Protein AF-0000000085122332 (afdb_homodimer)

Structure (mmCIF, N/CA/C/O backbone):
data_AF-0000000085122332-model_v1
#
loop_
_entity.id
_entity.type
_entity.pdbx_description
1 polymer 'Uncharacterized protein'
#
loop_
_atom_site.group_PDB
_atom_site.id
_atom_site.type_symbol
_atom_site.label_atom_id
_atom_site.label_alt_id
_atom_site.label_comp_id
_atom_site.label_asym_id
_atom_site.label_entity_id
_atom_site.label_seq_id
_atom_site.pdbx_PDB_ins_code
_atom_site.Cartn_x
_atom_site.Cartn_y
_atom_site.Cartn_z
_atom_site.occupancy
_atom_site.B_iso_or_equiv
_atom_site.auth_seq_id
_atom_site.auth_comp_id
_atom_site.auth_asym_id
_atom_site.auth_atom_id
_atom_site.pdbx_PDB_model_num
ATOM 1 N N . MET A 1 1 ? -2.035 -5.297 23.188 1 64.94 1 MET A N 1
ATOM 2 C CA . MET A 1 1 ? -3.057 -6.027 22.453 1 64.94 1 MET A CA 1
ATOM 3 C C . MET A 1 1 ? -2.432 -7.145 21.625 1 64.94 1 MET A C 1
ATOM 5 O O . MET A 1 1 ? -1.284 -7.035 21.188 1 64.94 1 MET A O 1
ATOM 9 N N . GLU A 1 2 ? -3.008 -8.383 21.578 1 87.5 2 GLU A N 1
ATOM 10 C CA . GLU A 1 2 ? -2.418 -9.547 20.938 1 87.5 2 GLU A CA 1
ATOM 11 C C . GLU A 1 2 ? -2.504 -9.43 19.406 1 87.5 2 GLU A C 1
ATOM 13 O O . GLU A 1 2 ? -3.477 -8.891 18.875 1 87.5 2 GLU A O 1
ATOM 18 N N . ASN A 1 3 ? -1.464 -9.836 18.672 1 92.19 3 ASN A N 1
ATOM 19 C CA . ASN A 1 3 ? -1.445 -9.82 17.203 1 92.19 3 ASN A CA 1
ATOM 20 C C . ASN A 1 3 ? -2.557 -10.688 16.625 1 92.19 3 ASN A C 1
ATOM 22 O O . ASN A 1 3 ? -3.021 -11.625 17.266 1 92.19 3 ASN A O 1
ATOM 26 N N . LYS A 1 4 ? -3.119 -10.258 15.562 1 95.06 4 LYS A N 1
ATOM 27 C CA . LYS A 1 4 ? -4.129 -10.992 14.805 1 95.06 4 LYS A CA 1
ATOM 28 C C . LYS A 1 4 ? -3.521 -11.648 13.57 1 95.06 4 LYS A C 1
ATOM 30 O O . LYS A 1 4 ? -2.738 -11.023 12.852 1 95.06 4 LYS A O 1
ATOM 35 N N . LYS A 1 5 ? -3.961 -12.844 13.375 1 96.62 5 LYS A N 1
ATOM 36 C CA . LYS A 1 5 ? -3.527 -13.562 12.18 1 96.62 5 LYS A CA 1
ATOM 37 C C . LYS A 1 5 ? -4.422 -13.234 10.984 1 96.62 5 LYS A C 1
ATOM 39 O O . LYS A 1 5 ? -5.645 -13.352 11.07 1 96.62 5 LYS A O 1
ATOM 44 N N . LEU A 1 6 ? -3.834 -12.844 9.859 1 96.56 6 LEU A N 1
ATOM 45 C CA . LEU A 1 6 ? -4.52 -12.617 8.594 1 96.56 6 LEU A CA 1
ATOM 46 C C . LEU A 1 6 ? -3.969 -13.539 7.512 1 96.56 6 LEU A C 1
ATOM 48 O O . LEU A 1 6 ? -2.756 -13.734 7.414 1 96.56 6 LEU A O 1
ATOM 52 N N . THR A 1 7 ? -4.816 -14.133 6.746 1 97.62 7 THR A N 1
ATOM 53 C CA . THR A 1 7 ? -4.395 -14.969 5.629 1 97.62 7 THR A CA 1
ATOM 54 C C . THR A 1 7 ? -4.922 -14.414 4.309 1 97.62 7 THR A C 1
ATOM 56 O O . THR A 1 7 ? -6.129 -14.211 4.156 1 97.62 7 THR A O 1
ATOM 59 N N . PHE A 1 8 ? -4.047 -14.203 3.445 1 98 8 PHE A N 1
ATOM 60 C CA . PHE A 1 8 ? -4.402 -13.75 2.107 1 98 8 PHE A CA 1
ATOM 61 C C . PHE A 1 8 ? -4.148 -14.844 1.078 1 98 8 PHE A C 1
ATOM 63 O O . PHE A 1 8 ? -3.135 -15.539 1.144 1 98 8 PHE A O 1
ATOM 70 N N . HIS A 1 9 ? -5.109 -14.969 0.19 1 97.94 9 HIS A N 1
ATOM 71 C CA . HIS A 1 9 ? -4.953 -15.914 -0.909 1 97.94 9 HIS A CA 1
ATOM 72 C C . HIS A 1 9 ? -4.625 -15.195 -2.213 1 97.94 9 HIS A C 1
ATOM 74 O O . HIS A 1 9 ? -5.438 -14.422 -2.721 1 97.94 9 HIS A O 1
ATOM 80 N N . ILE A 1 10 ? -3.389 -15.5 -2.693 1 97.88 10 ILE A N 1
ATOM 81 C CA . ILE A 1 10 ? -2.922 -14.883 -3.932 1 97.88 10 ILE A CA 1
ATOM 82 C C . ILE A 1 10 ? -2.535 -15.969 -4.934 1 97.88 10 ILE A C 1
ATOM 84 O O . ILE A 1 10 ? -1.607 -16.75 -4.691 1 97.88 10 ILE A O 1
ATOM 88 N N . ASP A 1 11 ? -3.189 -15.984 -6.105 1 95.69 11 ASP A N 1
ATOM 89 C CA . ASP A 1 11 ? -2.939 -16.969 -7.152 1 95.69 11 ASP A CA 1
ATOM 90 C C . ASP A 1 11 ? -2.896 -18.391 -6.57 1 95.69 11 ASP A C 1
ATOM 92 O O . ASP A 1 11 ? -1.948 -19.125 -6.816 1 95.69 11 ASP A O 1
ATOM 96 N N . ASN A 1 12 ? -3.801 -18.703 -5.723 1 91.12 12 ASN A N 1
ATOM 97 C CA . ASN A 1 12 ? -4.051 -20.031 -5.148 1 91.12 12 ASN A CA 1
ATOM 98 C C . ASN A 1 12 ? -3.016 -20.375 -4.09 1 91.12 12 ASN A C 1
ATOM 100 O O . ASN A 1 12 ? -2.824 -21.562 -3.77 1 91.12 12 ASN A O 1
ATOM 104 N N . MET A 1 13 ? -2.213 -19.484 -3.674 1 95.44 13 MET A N 1
ATOM 105 C CA . MET A 1 13 ? -1.299 -19.641 -2.547 1 95.44 13 MET A CA 1
ATOM 106 C C . MET A 1 13 ? -1.785 -18.859 -1.331 1 95.44 13 MET A C 1
ATOM 108 O O . MET A 1 13 ? -2.307 -17.75 -1.469 1 95.44 13 MET A O 1
ATOM 112 N N . ALA A 1 14 ? -1.622 -19.453 -0.152 1 96.81 14 ALA A N 1
ATOM 113 C CA . ALA A 1 14 ? -2.029 -18.828 1.101 1 96.81 14 ALA A CA 1
ATOM 114 C C . ALA A 1 14 ? -0.84 -18.188 1.801 1 96.81 14 ALA A C 1
ATOM 116 O O . ALA A 1 14 ? 0.202 -18.812 1.983 1 96.81 14 ALA A O 1
ATOM 117 N N . TYR A 1 15 ? -0.946 -16.891 2.164 1 97.12 15 TYR A N 1
ATOM 118 C CA . TYR A 1 15 ? 0.044 -16.141 2.918 1 97.12 15 TYR A CA 1
ATOM 119 C C . TYR A 1 15 ? -0.525 -15.672 4.254 1 97.12 15 TYR A C 1
ATOM 121 O O . TYR A 1 15 ? -1.424 -14.828 4.297 1 97.12 15 TYR A O 1
ATOM 129 N N . SER A 1 16 ? -0.012 -16.203 5.301 1 96.69 16 SER A N 1
ATOM 130 C CA . SER A 1 16 ? -0.47 -15.797 6.625 1 96.69 16 SER A CA 1
ATOM 131 C C . SER A 1 16 ? 0.514 -14.836 7.281 1 96.69 16 SER A C 1
ATOM 133 O O . SER A 1 16 ? 1.728 -15.047 7.223 1 96.69 16 SER A O 1
ATOM 135 N N . ILE A 1 17 ? -0.068 -13.852 7.891 1 95.56 17 ILE A N 1
ATOM 136 C CA . ILE A 1 17 ? 0.754 -12.852 8.562 1 95.56 17 ILE A CA 1
ATOM 137 C C . ILE A 1 17 ? 0.149 -12.516 9.922 1 95.56 17 ILE A C 1
ATOM 139 O O . ILE A 1 17 ? -1.067 -12.602 10.109 1 95.56 17 ILE A O 1
ATOM 143 N N . ASN A 1 18 ? 1.022 -12.195 10.859 1 95.31 18 ASN A N 1
ATOM 144 C CA . ASN A 1 18 ? 0.596 -11.664 12.148 1 95.31 18 ASN A CA 1
ATOM 145 C C . ASN A 1 18 ? 0.732 -10.141 12.195 1 95.31 18 ASN A C 1
ATOM 147 O O . ASN A 1 18 ? 1.821 -9.602 11.992 1 95.31 18 ASN A O 1
ATOM 151 N N . VAL A 1 19 ? -0.439 -9.516 12.461 1 94.38 19 VAL A N 1
ATOM 152 C CA . VAL A 1 19 ? -0.423 -8.062 12.406 1 94.38 19 VAL A CA 1
ATOM 153 C C . VAL A 1 19 ? -1.049 -7.484 13.672 1 94.38 19 VAL A C 1
ATOM 155 O O . VAL A 1 19 ? -1.727 -8.195 14.414 1 94.38 19 VAL A O 1
ATOM 158 N N . ASP A 1 20 ? -0.715 -6.176 14.008 1 94.12 20 ASP A N 1
ATOM 159 C CA . ASP A 1 20 ? -1.462 -5.406 14.992 1 94.12 20 ASP A CA 1
ATOM 160 C C . ASP A 1 20 ? -2.93 -5.273 14.594 1 94.12 20 ASP A C 1
ATOM 162 O O . ASP A 1 20 ? -3.236 -4.863 13.469 1 94.12 20 ASP A O 1
ATOM 166 N N . PRO A 1 21 ? -3.797 -5.602 15.531 1 95 21 PRO A N 1
ATOM 167 C CA . PRO A 1 21 ? -5.223 -5.52 15.211 1 95 21 PRO A CA 1
ATOM 168 C C . PRO A 1 21 ? -5.641 -4.129 14.734 1 95 21 PRO A C 1
ATOM 170 O O . PRO A 1 21 ? -6.578 -3.998 13.945 1 95 21 PRO A O 1
ATOM 173 N N . LYS A 1 22 ? -4.949 -3.107 15.102 1 93.88 22 LYS A N 1
ATOM 174 C CA . LYS A 1 22 ? -5.27 -1.739 14.711 1 93.88 22 LYS A CA 1
ATOM 175 C C . LYS A 1 22 ? -5.051 -1.532 13.219 1 93.88 22 LYS A C 1
ATOM 177 O O . LYS A 1 22 ? -5.613 -0.61 12.617 1 93.88 22 LYS A O 1
ATOM 182 N N . LEU A 1 23 ? -4.281 -2.377 12.594 1 95.81 23 L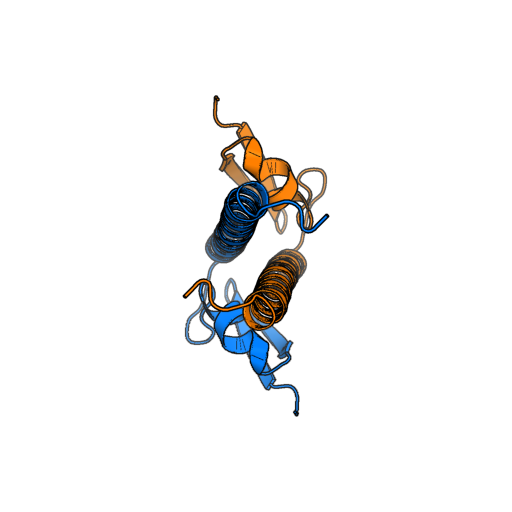EU A N 1
ATOM 183 C CA . LEU A 1 23 ? -3.912 -2.23 11.188 1 95.81 23 LEU A CA 1
ATOM 184 C C . LEU A 1 23 ? -4.859 -3.016 10.297 1 95.81 23 LEU A C 1
ATOM 186 O O . LEU A 1 23 ? -4.832 -2.865 9.07 1 95.81 23 LEU A O 1
ATOM 190 N N . GLU A 1 24 ? -5.672 -3.859 10.883 1 95.69 24 GLU A N 1
ATOM 191 C CA . GLU A 1 24 ? -6.469 -4.816 10.117 1 95.69 24 GLU A CA 1
ATOM 192 C C . GLU A 1 24 ? -7.312 -4.109 9.062 1 95.69 24 GLU A C 1
ATOM 194 O O . GLU A 1 24 ? -7.324 -4.516 7.898 1 95.69 24 GLU A O 1
ATOM 199 N N . MET A 1 25 ? -8.016 -3.076 9.484 1 94.62 25 MET A N 1
ATOM 200 C CA . MET A 1 25 ? -8.891 -2.369 8.555 1 94.62 25 MET A C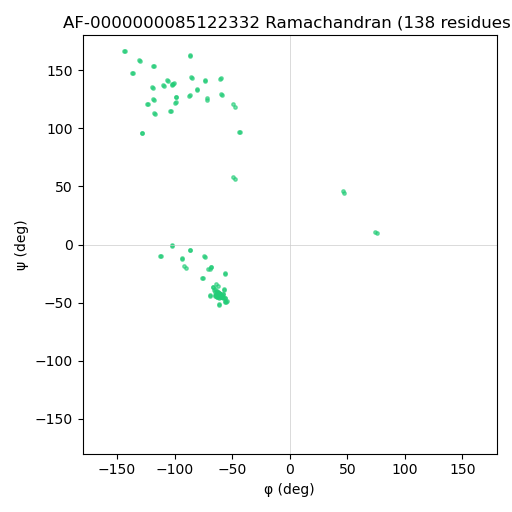A 1
ATOM 201 C C . MET A 1 25 ? -8.094 -1.785 7.391 1 94.62 25 MET A C 1
ATOM 203 O O . MET A 1 25 ? -8.508 -1.887 6.234 1 94.62 25 MET A O 1
ATOM 207 N N . GLU A 1 26 ? -6.938 -1.203 7.664 1 95.19 26 GLU A N 1
ATOM 208 C CA . GLU A 1 26 ? -6.09 -0.615 6.633 1 95.19 26 GLU A CA 1
ATOM 209 C C . GLU A 1 26 ? -5.527 -1.687 5.703 1 95.19 26 GLU A C 1
ATOM 211 O O . GLU A 1 26 ? -5.445 -1.484 4.488 1 95.19 26 GLU A O 1
ATOM 216 N N . LEU A 1 27 ? -5.215 -2.82 6.223 1 97.12 27 LEU A N 1
ATOM 217 C CA . LEU A 1 27 ? -4.582 -3.902 5.473 1 97.12 27 LEU A CA 1
ATOM 218 C C . LEU A 1 27 ? -5.594 -4.602 4.574 1 97.12 27 LEU A C 1
ATOM 220 O O . LEU A 1 27 ? -5.234 -5.133 3.52 1 97.12 27 LEU A O 1
ATOM 224 N N . THR A 1 28 ? -6.84 -4.633 4.93 1 97.31 28 THR A N 1
ATOM 225 C CA . THR A 1 28 ? -7.832 -5.426 4.211 1 97.31 28 THR A CA 1
ATOM 226 C C . THR A 1 28 ? -8.68 -4.535 3.307 1 97.31 28 THR A C 1
ATOM 228 O O . THR A 1 28 ? -9.578 -5.02 2.617 1 97.31 28 THR A O 1
ATOM 231 N N . LYS A 1 29 ? -8.414 -3.275 3.332 1 96.38 29 LYS A N 1
ATOM 232 C CA . LYS A 1 29 ? -9.195 -2.301 2.574 1 96.38 29 LYS A CA 1
ATOM 233 C C . LYS A 1 29 ? -9.227 -2.658 1.091 1 96.38 29 LYS A C 1
ATOM 235 O O . LYS A 1 29 ? -10.289 -2.617 0.461 1 96.38 29 LYS A O 1
ATOM 240 N N . PHE A 1 30 ? -8.109 -2.996 0.487 1 97.06 30 PHE A N 1
ATOM 241 C CA . PHE A 1 30 ? -8.031 -3.277 -0.941 1 97.06 30 PHE A CA 1
ATOM 242 C C . PHE A 1 30 ? -7.738 -4.75 -1.188 1 97.06 30 PHE A C 1
ATOM 244 O O . PHE A 1 30 ? -7.766 -5.215 -2.33 1 97.06 30 PHE A O 1
ATOM 251 N N . LEU A 1 31 ? -7.398 -5.438 -0.084 1 97.31 31 LEU A N 1
ATOM 252 C CA . LEU A 1 31 ? -7.07 -6.855 -0.154 1 97.31 31 LEU A CA 1
ATOM 253 C C . LEU A 1 31 ? -7.871 -7.652 0.868 1 97.31 31 LEU A C 1
ATOM 255 O O . LEU A 1 31 ? -7.422 -7.855 1.998 1 97.31 31 LEU A O 1
ATOM 259 N N . SER A 1 32 ? -8.977 -8.219 0.435 1 96.44 32 SER A N 1
ATOM 260 C CA . SER A 1 32 ? -9.859 -8.945 1.341 1 96.44 32 SER A CA 1
ATOM 261 C C . SER A 1 32 ? -9.352 -10.359 1.601 1 96.44 32 SER A C 1
ATOM 263 O O . SER A 1 32 ? -8.969 -11.07 0.667 1 96.44 32 SER A O 1
ATOM 265 N N . PRO A 1 33 ? -9.328 -10.742 2.807 1 95.62 33 PRO A N 1
ATOM 266 C CA . PRO A 1 33 ? -8.961 -12.125 3.094 1 95.62 33 PRO A CA 1
ATOM 267 C C . PRO A 1 33 ? -10.062 -13.117 2.734 1 95.62 33 PRO A C 1
ATOM 269 O O . PRO A 1 33 ? -9.844 -14.328 2.764 1 95.62 33 PRO A O 1
ATOM 272 N N . ASP A 1 34 ? -11.258 -12.727 2.422 1 95.19 34 ASP A N 1
ATOM 273 C CA . ASP A 1 34 ? -12.43 -13.578 2.221 1 95.19 34 ASP A CA 1
ATOM 274 C C . ASP A 1 34 ? -12.5 -14.078 0.78 1 95.19 34 ASP A C 1
ATOM 276 O O . ASP A 1 34 ? -13.414 -14.82 0.421 1 95.19 34 ASP A O 1
ATOM 280 N N . ARG A 1 35 ? -11.641 -13.664 -0.087 1 96.25 35 ARG A N 1
ATOM 281 C CA . ARG A 1 35 ? -11.586 -14.141 -1.465 1 96.25 35 ARG A CA 1
ATOM 282 C C . ARG A 1 35 ? -10.141 -14.242 -1.952 1 96.25 35 ARG A C 1
ATOM 284 O O . ARG A 1 35 ? -9.234 -13.695 -1.333 1 96.25 35 ARG A O 1
ATOM 291 N N . SER A 1 36 ? -10.031 -14.938 -3.084 1 96.88 36 SER A N 1
ATOM 292 C CA . SER A 1 36 ? -8.719 -15.047 -3.707 1 96.88 36 SER A CA 1
ATOM 293 C C . SER A 1 36 ? -8.43 -13.859 -4.609 1 96.88 36 SER A C 1
ATOM 295 O O . SER A 1 36 ? -9.336 -13.336 -5.27 1 96.88 36 SER A O 1
ATOM 297 N N . HIS A 1 37 ? -7.207 -13.414 -4.652 1 98.06 37 HIS A N 1
ATOM 298 C CA . HIS A 1 37 ? -6.75 -12.328 -5.516 1 98.06 37 HIS A CA 1
ATOM 299 C C . HIS A 1 37 ? -5.676 -12.812 -6.488 1 98.06 37 HIS A C 1
ATOM 301 O O . HIS A 1 37 ? -5.012 -13.82 -6.23 1 98.06 37 HIS A O 1
ATOM 307 N N . THR A 1 38 ? -5.578 -12.18 -7.547 1 97.38 38 THR A N 1
ATOM 308 C CA . THR A 1 38 ? -4.453 -12.383 -8.453 1 97.38 38 THR A CA 1
ATOM 309 C C . THR A 1 38 ? -3.277 -11.492 -8.07 1 97.38 38 THR A C 1
ATOM 311 O O . THR A 1 38 ? -3.439 -10.539 -7.309 1 97.38 38 THR A O 1
ATOM 314 N N . THR A 1 39 ? -2.133 -11.812 -8.562 1 97 39 THR A N 1
ATOM 315 C CA . THR A 1 39 ? -0.964 -10.953 -8.391 1 97 39 THR A CA 1
ATOM 316 C C . THR A 1 39 ? -1.232 -9.562 -8.945 1 97 39 THR A C 1
ATOM 318 O O . THR A 1 39 ? -0.818 -8.562 -8.359 1 97 39 THR A O 1
ATOM 321 N N . LYS A 1 40 ? -1.921 -9.5 -10.055 1 96.5 40 LYS A N 1
ATOM 322 C CA . LYS A 1 40 ? -2.293 -8.219 -10.648 1 96.5 40 LYS A CA 1
ATOM 323 C C . LYS A 1 40 ? -3.16 -7.406 -9.688 1 96.5 40 LYS A C 1
ATOM 325 O O . LYS A 1 40 ? -2.955 -6.203 -9.531 1 96.5 40 LYS A O 1
ATOM 330 N N . GLU A 1 41 ? -4.09 -8.031 -9.086 1 97.44 41 GLU A N 1
ATOM 331 C CA . GLU A 1 41 ? -4.953 -7.359 -8.117 1 97.44 41 GLU A CA 1
ATOM 332 C C . GLU A 1 41 ? -4.164 -6.898 -6.895 1 97.44 41 GLU A C 1
ATOM 334 O O . GLU A 1 41 ? -4.441 -5.84 -6.332 1 97.44 41 GLU A O 1
ATOM 339 N N . LEU A 1 42 ? -3.223 -7.699 -6.461 1 98.31 42 LEU A N 1
ATOM 340 C CA . LEU A 1 42 ? -2.34 -7.305 -5.367 1 98.31 42 LEU A CA 1
ATOM 341 C C . LEU A 1 42 ? -1.52 -6.078 -5.754 1 98.31 42 LEU A C 1
ATOM 343 O O . LEU A 1 42 ? -1.367 -5.152 -4.953 1 98.31 42 LEU A O 1
ATOM 347 N N . LEU A 1 43 ? -1 -6.07 -6.965 1 97.94 43 LEU A N 1
ATOM 348 C CA . LEU A 1 43 ? -0.267 -4.906 -7.445 1 97.94 43 LEU A CA 1
ATOM 349 C C . LEU A 1 43 ? -1.156 -3.666 -7.445 1 97.94 43 LEU A C 1
ATOM 351 O O . LEU A 1 43 ? -0.734 -2.592 -7.008 1 97.94 43 LEU A O 1
ATOM 355 N N . TYR A 1 44 ? -2.33 -3.807 -7.883 1 97.19 44 TYR A N 1
ATOM 356 C CA . TYR A 1 44 ? -3.27 -2.691 -7.895 1 97.19 44 TYR A CA 1
ATOM 357 C C . TYR A 1 44 ? -3.543 -2.197 -6.477 1 97.19 44 TYR A C 1
ATOM 359 O O . TYR A 1 44 ? -3.627 -0.991 -6.238 1 97.19 44 TYR A O 1
ATOM 367 N N . ALA A 1 45 ? -3.693 -3.082 -5.512 1 98.06 45 ALA A N 1
ATOM 368 C CA . ALA A 1 45 ? -3.895 -2.707 -4.113 1 98.06 45 ALA A CA 1
ATOM 369 C C . ALA A 1 45 ? -2.729 -1.87 -3.598 1 98.06 45 ALA A C 1
ATOM 371 O O . ALA A 1 45 ? -2.932 -0.862 -2.918 1 98.06 45 ALA A O 1
ATOM 372 N N . TYR A 1 46 ? -1.565 -2.305 -3.896 1 98.12 46 TYR A N 1
ATOM 373 C CA . TYR A 1 46 ? -0.359 -1.579 -3.514 1 98.12 46 TYR A CA 1
ATOM 374 C C . TYR A 1 46 ? -0.354 -0.176 -4.109 1 98.12 46 TYR A C 1
ATOM 376 O O . TYR A 1 46 ? -0.042 0.796 -3.418 1 98.12 46 TYR A O 1
ATOM 384 N N . LEU A 1 47 ? -0.715 -0.092 -5.418 1 96.94 47 LEU A N 1
ATOM 385 C CA . LEU A 1 47 ? -0.757 1.196 -6.102 1 96.94 47 LEU A CA 1
ATOM 386 C C . LEU A 1 47 ? -1.806 2.109 -5.477 1 96.94 47 LEU A C 1
ATOM 388 O O . LEU A 1 47 ? -1.555 3.299 -5.27 1 96.94 47 LEU A O 1
ATOM 392 N N . CYS A 1 48 ? -2.953 1.589 -5.211 1 96.69 48 CYS A N 1
ATOM 393 C CA . CYS A 1 48 ? -4.027 2.354 -4.59 1 96.69 48 CYS A CA 1
ATOM 394 C C . CYS A 1 48 ? -3.609 2.865 -3.217 1 96.69 48 CYS A C 1
ATOM 396 O O . CYS A 1 48 ? -3.814 4.039 -2.898 1 96.69 48 CYS A O 1
ATOM 398 N N . LYS A 1 49 ? -2.984 1.977 -2.441 1 97.06 49 LYS A N 1
ATOM 399 C CA . LYS A 1 49 ? -2.525 2.377 -1.115 1 97.06 49 LYS A CA 1
ATOM 400 C C . LYS A 1 49 ? -1.479 3.484 -1.207 1 97.06 49 LYS A C 1
ATOM 402 O O . LYS A 1 49 ? -1.493 4.426 -0.411 1 97.06 49 LYS A O 1
ATOM 407 N N . SER A 1 50 ? -0.582 3.346 -2.109 1 96.81 50 SER A N 1
ATOM 408 C CA . SER A 1 50 ? 0.453 4.352 -2.33 1 96.81 50 SER A CA 1
ATOM 409 C C . SER A 1 50 ? -0.155 5.691 -2.725 1 96.81 50 SER A C 1
ATOM 411 O O . SER A 1 50 ? 0.262 6.742 -2.227 1 96.81 50 SER A O 1
ATOM 413 N N . GLN A 1 51 ? -1.131 5.633 -3.582 1 95.12 51 GLN A N 1
ATOM 414 C CA . GLN A 1 51 ? -1.827 6.848 -4 1 95.12 51 GLN A CA 1
ATOM 415 C C . GLN A 1 51 ? -2.562 7.492 -2.828 1 95.12 51 GLN A C 1
ATOM 417 O O . GLN A 1 51 ? -2.551 8.711 -2.68 1 95.12 51 GLN A O 1
ATOM 422 N N . GLU A 1 52 ? -3.209 6.664 -2.07 1 95.75 52 GLU A N 1
ATOM 423 C CA . GLU A 1 52 ? -3.883 7.16 -0.873 1 95.75 52 GLU A CA 1
ATOM 424 C C . GLU A 1 52 ? -2.908 7.883 0.05 1 95.75 52 GLU A C 1
ATOM 426 O O . GLU A 1 52 ? -3.225 8.953 0.582 1 95.75 52 GLU A O 1
ATOM 431 N N . HIS A 1 53 ? -1.805 7.242 0.302 1 95.69 53 HIS A N 1
ATOM 432 C CA . HIS A 1 53 ? -0.78 7.824 1.161 1 95.69 53 HIS A CA 1
ATOM 433 C C . HIS A 1 53 ? -0.289 9.156 0.607 1 95.69 53 HIS A C 1
ATOM 435 O O . HIS A 1 53 ? -0.153 10.133 1.352 1 95.69 53 HIS A O 1
ATOM 441 N N . PHE A 1 54 ? -0.058 9.203 -0.609 1 95.75 54 PHE A N 1
ATOM 442 C CA . PHE A 1 54 ? 0.417 10.414 -1.267 1 95.75 54 PHE A CA 1
ATOM 443 C C . PHE A 1 54 ? -0.599 11.539 -1.126 1 95.75 54 PHE A C 1
ATOM 445 O O . PHE A 1 54 ? -0.243 12.664 -0.764 1 95.75 54 PHE A O 1
ATOM 452 N N . THR A 1 55 ? -1.804 11.234 -1.472 1 95.25 55 THR A N 1
ATOM 453 C CA . THR A 1 55 ? -2.875 12.219 -1.411 1 95.25 55 THR A CA 1
ATOM 454 C C . THR A 1 55 ? -3.029 12.766 0.006 1 95.25 55 THR A C 1
ATOM 456 O O . THR A 1 55 ? -3.203 13.969 0.198 1 95.25 55 THR A O 1
ATOM 459 N N . PHE A 1 56 ? -2.971 11.922 0.968 1 95.19 56 PHE A N 1
ATOM 460 C CA . PHE A 1 56 ? -3.066 12.336 2.361 1 95.19 56 PHE A CA 1
ATOM 461 C C . PHE A 1 56 ? -1.92 13.273 2.727 1 95.19 56 PHE A C 1
ATOM 463 O O . PHE A 1 56 ? -2.135 14.305 3.365 1 95.19 56 PHE A O 1
ATOM 470 N N . LYS A 1 57 ? -0.781 12.898 2.336 1 94 57 LYS A N 1
ATOM 471 C CA . LYS A 1 57 ? 0.386 13.734 2.59 1 94 57 LYS A CA 1
ATOM 472 C C . LYS A 1 57 ? 0.209 15.125 1.981 1 94 57 LYS A C 1
ATOM 474 O O . LYS A 1 57 ? 0.501 16.141 2.627 1 94 57 LYS A O 1
ATOM 479 N N . GLU A 1 58 ? -0.244 15.125 0.773 1 93.5 58 GLU A N 1
ATOM 480 C CA . GLU A 1 58 ? -0.458 16.391 0.088 1 93.5 58 GLU A CA 1
ATOM 481 C C . GLU A 1 58 ? -1.475 17.266 0.83 1 93.5 58 GLU A C 1
ATOM 483 O O . GLU A 1 58 ? -1.285 18.469 0.971 1 93.5 58 GLU A O 1
ATOM 488 N N . GLU A 1 59 ? -2.504 16.672 1.277 1 92.44 59 GLU A N 1
ATOM 489 C CA . GLU A 1 59 ? -3.561 17.375 1.993 1 92.44 59 GLU A CA 1
ATOM 490 C C . GLU A 1 59 ? -3.051 17.938 3.318 1 92.44 59 GLU A C 1
ATOM 492 O O . GLU A 1 59 ? -3.35 19.078 3.672 1 92.44 59 GLU A O 1
ATOM 497 N N . VAL A 1 60 ? -2.326 17.141 3.98 1 91.44 60 VAL A N 1
ATOM 498 C CA . VAL A 1 60 ? -1.769 17.578 5.254 1 91.44 60 VAL A CA 1
ATOM 499 C C . VAL A 1 60 ? -0.811 18.75 5.027 1 91.44 60 VAL A C 1
ATOM 501 O O . VAL A 1 60 ? -0.811 19.719 5.789 1 91.44 60 VAL A O 1
ATOM 504 N N . GLU A 1 61 ? -0.062 18.641 4.004 1 90.19 61 GLU A N 1
ATOM 505 C CA . GLU A 1 61 ? 0.874 19.719 3.678 1 90.19 61 GLU A CA 1
ATOM 506 C C . GLU A 1 61 ? 0.136 21 3.33 1 90.19 61 GLU A C 1
ATOM 508 O O . GLU A 1 61 ? 0.546 22.094 3.742 1 90.19 61 GLU A O 1
ATOM 513 N N . LYS A 1 62 ? -0.885 20.859 2.592 1 90.19 62 LYS A N 1
ATOM 514 C CA . LYS A 1 62 ? -1.689 22.031 2.217 1 90.19 62 LYS A CA 1
ATOM 515 C C . LYS A 1 62 ? -2.293 22.703 3.447 1 90.19 62 LYS A C 1
ATOM 517 O O . LYS A 1 62 ? -2.271 23.922 3.564 1 90.19 62 LYS A O 1
ATOM 522 N N . ILE A 1 63 ? -2.793 21.906 4.387 1 86 63 ILE A N 1
ATOM 523 C CA . ILE A 1 63 ? -3.4 22.406 5.613 1 86 63 ILE A CA 1
ATOM 524 C C . ILE A 1 63 ? -2.328 23.031 6.5 1 86 63 ILE A C 1
ATOM 526 O O . ILE A 1 63 ? -2.531 24.109 7.059 1 86 63 ILE A O 1
ATOM 530 N N . SER A 1 64 ? -1.234 22.328 6.582 1 84.19 64 SER A N 1
ATOM 531 C CA . SER A 1 64 ? -0.141 22.812 7.418 1 84.19 64 SER A CA 1
ATOM 532 C C . SER A 1 64 ? 0.396 24.156 6.902 1 84.19 64 SER A C 1
ATOM 534 O O . SER A 1 64 ? 0.821 25 7.688 1 84.19 64 SER A O 1
ATOM 536 N N . SER A 1 65 ? 0.406 24.297 5.621 1 85.38 65 SER A N 1
ATOM 537 C CA . SER A 1 65 ? 0.924 25.531 5.023 1 85.38 65 SER A CA 1
ATOM 538 C C . SER A 1 65 ? 0.003 26.719 5.301 1 85.38 65 SER A C 1
ATOM 540 O O . SER A 1 65 ? 0.436 27.859 5.254 1 85.38 65 SER A O 1
ATOM 542 N N . LYS A 1 66 ? -1.176 26.469 5.594 1 80.88 66 LYS A N 1
ATOM 543 C CA . LYS A 1 66 ? -2.172 27.484 5.871 1 80.88 66 LYS A CA 1
ATOM 544 C C . LYS A 1 66 ? -2.199 27.844 7.355 1 80.88 66 LYS A C 1
ATOM 546 O O . LYS A 1 66 ? -2.758 28.875 7.746 1 80.88 66 LYS A O 1
ATOM 551 N N . LEU A 1 67 ? -1.679 26.969 8.172 1 74 67 LEU A N 1
ATOM 552 C CA . LEU A 1 67 ? -1.621 27.219 9.609 1 74 67 LEU A CA 1
ATOM 553 C C . LEU A 1 67 ? -0.577 28.281 9.93 1 74 67 LEU A C 1
ATOM 555 O O . LEU A 1 67 ? 0.518 28.281 9.367 1 74 67 LEU A O 1
ATOM 559 N N . PRO A 1 68 ? -1.099 29.422 10.727 1 65 68 PRO A N 1
ATOM 560 C CA . PRO A 1 68 ? -0.129 30.422 11.164 1 65 68 PRO A CA 1
ATOM 561 C C . PRO A 1 68 ? 1.104 29.812 11.82 1 65 68 PRO A C 1
ATOM 563 O O . PRO A 1 68 ? 1.005 28.766 12.469 1 65 68 PRO A O 1
ATOM 566 N N . LYS A 1 69 ? 2.324 30.109 11.219 1 59.81 69 LYS A N 1
ATOM 567 C CA . LYS A 1 69 ? 3.557 29.641 11.844 1 59.81 69 LYS A CA 1
ATOM 568 C C . LYS A 1 69 ? 3.535 29.875 13.352 1 59.81 69 LYS A C 1
ATOM 570 O O . LYS A 1 69 ? 3.152 30.953 13.805 1 59.81 69 LYS A O 1
ATOM 575 N N . LEU A 1 70 ? 3.178 28.844 14.078 1 51.94 70 LEU A N 1
ATOM 576 C CA . LEU A 1 70 ? 3.307 29.078 15.516 1 51.94 70 LEU A CA 1
ATOM 577 C C . LEU A 1 70 ? 4.684 29.656 15.852 1 51.94 70 LEU A C 1
ATOM 579 O O . LEU A 1 70 ? 5.703 29 15.609 1 51.94 70 LEU A O 1
ATOM 583 N N . SER A 1 71 ? 5.066 30.781 15.305 1 42.78 71 SER A N 1
ATOM 584 C CA . SER A 1 71 ? 6.117 31.516 15.984 1 42.78 71 SER A CA 1
ATOM 585 C C . SER A 1 71 ? 5.77 31.75 17.453 1 42.78 71 SER A C 1
ATOM 587 O O . SER A 1 71 ? 4.598 31.906 17.797 1 42.78 71 SER A O 1
ATOM 589 N N . MET B 1 1 ? 1.112 17.5 -16.531 1 66.06 1 MET B N 1
ATOM 590 C CA . MET B 1 1 ? 2.32 16.688 -16.641 1 66.06 1 MET B CA 1
ATOM 591 C C . MET B 1 1 ? 2 15.32 -17.234 1 66.06 1 MET B C 1
ATOM 593 O O . MET B 1 1 ? 0.901 14.805 -17.047 1 66.06 1 MET B O 1
ATOM 597 N N . GLU B 1 2 ? 2.803 14.789 -18.188 1 87.44 2 GLU B N 1
ATOM 598 C CA . GLU B 1 2 ? 2.512 13.555 -18.891 1 87.44 2 GLU B CA 1
ATOM 599 C C . GLU B 1 2 ? 2.734 12.336 -18 1 87.44 2 GLU B C 1
ATOM 601 O O . GLU B 1 2 ? 3.635 12.336 -17.156 1 87.44 2 GLU B O 1
ATOM 606 N N . ASN B 1 3 ? 1.866 11.305 -18.109 1 91.19 3 ASN B N 1
ATOM 607 C CA . ASN B 1 3 ? 1.998 10.07 -17.328 1 91.19 3 ASN B CA 1
ATOM 608 C C . ASN B 1 3 ? 3.314 9.359 -17.625 1 91.19 3 ASN B C 1
ATOM 610 O O . ASN B 1 3 ? 3.883 9.523 -18.703 1 91.19 3 ASN B O 1
ATOM 614 N N . LYS B 1 4 ? 3.889 8.789 -16.625 1 94.94 4 LYS B N 1
ATOM 615 C CA . LYS B 1 4 ? 5.102 7.977 -16.734 1 94.94 4 LYS B CA 1
ATOM 616 C C . LYS B 1 4 ? 4.77 6.488 -16.719 1 94.94 4 LYS B C 1
ATOM 618 O O . LYS B 1 4 ? 3.953 6.039 -15.906 1 94.94 4 LYS B O 1
ATOM 623 N N . LYS B 1 5 ? 5.48 5.828 -17.578 1 96.25 5 LYS B N 1
ATOM 624 C CA . LYS B 1 5 ? 5.324 4.379 -17.594 1 96.25 5 LYS B CA 1
ATOM 625 C C . LYS B 1 5 ? 6.262 3.705 -16.594 1 96.25 5 LYS B C 1
ATOM 627 O O . LYS B 1 5 ? 7.469 3.955 -16.609 1 96.25 5 LYS B O 1
ATOM 632 N N . LEU B 1 6 ? 5.711 2.85 -15.727 1 96.56 6 LEU B N 1
ATOM 633 C CA . LEU B 1 6 ? 6.477 2.025 -14.797 1 96.56 6 LEU B CA 1
ATOM 634 C C . LEU B 1 6 ? 6.234 0.543 -15.062 1 96.56 6 LEU B C 1
ATOM 636 O O . LEU B 1 6 ? 5.098 0.129 -15.305 1 96.56 6 LEU B O 1
ATOM 640 N N . THR B 1 7 ? 7.266 -0.232 -15.086 1 97.5 7 THR B N 1
ATOM 641 C CA . THR B 1 7 ? 7.141 -1.676 -15.25 1 97.5 7 THR B CA 1
ATOM 642 C C . THR B 1 7 ? 7.691 -2.41 -14.031 1 97.5 7 THR B C 1
ATOM 644 O O . THR B 1 7 ? 8.836 -2.199 -13.633 1 97.5 7 THR B O 1
ATOM 647 N N . PHE B 1 8 ? 6.879 -3.199 -13.492 1 97.94 8 PHE B N 1
ATOM 648 C CA . PHE B 1 8 ? 7.285 -4.039 -12.375 1 97.94 8 PHE B CA 1
ATOM 649 C C . PHE B 1 8 ? 7.367 -5.5 -12.789 1 97.94 8 PHE B C 1
ATOM 651 O O . PHE B 1 8 ? 6.508 -5.988 -13.531 1 97.94 8 PHE B O 1
ATOM 658 N N . HIS B 1 9 ? 8.438 -6.117 -12.336 1 97.88 9 HIS B N 1
ATOM 659 C CA . HIS B 1 9 ? 8.586 -7.547 -12.578 1 97.88 9 HIS B CA 1
ATOM 660 C C . HIS B 1 9 ? 8.273 -8.359 -11.328 1 97.88 9 HIS B C 1
ATOM 662 O O . HIS B 1 9 ? 8.969 -8.25 -10.32 1 97.88 9 HIS B O 1
ATOM 668 N N . ILE B 1 10 ? 7.18 -9.148 -11.469 1 97.94 10 ILE B N 1
ATOM 669 C CA . ILE B 1 10 ? 6.742 -9.984 -10.359 1 97.94 10 ILE B CA 1
ATOM 670 C C . ILE B 1 10 ? 6.691 -11.445 -10.797 1 97.94 10 ILE B C 1
ATOM 672 O O . ILE B 1 10 ? 5.922 -11.805 -11.695 1 97.94 10 ILE B O 1
ATOM 676 N N . ASP B 1 11 ? 7.465 -12.328 -10.117 1 95.62 11 ASP B N 1
ATOM 677 C CA . ASP B 1 11 ? 7.527 -13.75 -10.445 1 95.62 11 ASP B CA 1
ATOM 678 C C . ASP B 1 11 ? 7.695 -13.961 -11.945 1 95.62 11 ASP B C 1
ATOM 680 O O . ASP B 1 11 ? 6.941 -14.719 -12.562 1 95.62 11 ASP B O 1
ATOM 684 N N . ASN B 1 12 ? 8.57 -13.242 -12.555 1 90.88 12 ASN B N 1
ATOM 685 C CA . ASN B 1 12 ? 9.016 -13.359 -13.938 1 90.88 12 ASN B CA 1
ATOM 686 C C . ASN B 1 12 ? 7.957 -12.844 -14.914 1 90.88 12 ASN B C 1
ATOM 688 O O . ASN B 1 12 ? 7.957 -13.211 -16.094 1 90.88 12 ASN B O 1
ATOM 692 N N . MET B 1 13 ? 6.949 -12.203 -14.445 1 95.25 13 MET B N 1
ATOM 693 C CA . MET B 1 13 ? 5.965 -11.516 -15.281 1 95.25 13 MET B CA 1
ATOM 694 C C . MET B 1 13 ? 6.148 -10.008 -15.195 1 95.25 13 MET B C 1
ATOM 696 O O . MET B 1 13 ? 6.457 -9.469 -14.125 1 95.25 13 MET B O 1
ATOM 700 N N . ALA B 1 14 ? 5.98 -9.328 -16.328 1 96.75 14 ALA B N 1
ATOM 701 C CA . ALA B 1 14 ? 6.113 -7.879 -16.406 1 96.75 14 ALA B CA 1
ATOM 702 C C . ALA B 1 14 ? 4.746 -7.199 -16.359 1 96.75 14 ALA B C 1
ATOM 704 O O . ALA B 1 14 ? 3.836 -7.566 -17.094 1 96.75 14 ALA B O 1
ATOM 705 N N . TYR B 1 15 ? 4.566 -6.23 -15.445 1 97.12 15 TYR B N 1
ATOM 706 C CA . TYR B 1 15 ? 3.367 -5.41 -15.305 1 97.12 15 TYR B CA 1
ATOM 707 C C . TYR B 1 15 ? 3.684 -3.939 -15.555 1 97.12 15 TYR B C 1
ATOM 709 O O . TYR B 1 15 ? 4.391 -3.309 -14.766 1 97.12 15 TYR B O 1
ATOM 717 N N . SER B 1 16 ? 3.164 -3.432 -16.609 1 96.5 16 SER B N 1
ATOM 718 C CA . SER B 1 16 ? 3.385 -2.021 -16.906 1 96.5 16 SER B CA 1
ATOM 719 C C . SER B 1 16 ? 2.164 -1.182 -16.547 1 96.5 16 SER B C 1
ATOM 721 O O . SER B 1 16 ? 1.029 -1.574 -16.828 1 96.5 16 SER B O 1
ATOM 723 N N . ILE B 1 17 ? 2.482 -0.058 -15.953 1 95.44 17 ILE B N 1
ATOM 724 C CA . ILE B 1 17 ? 1.409 0.847 -15.555 1 95.44 17 ILE B CA 1
ATOM 725 C C . ILE B 1 17 ? 1.782 2.281 -15.922 1 95.44 17 ILE B C 1
ATOM 727 O O . ILE B 1 17 ? 2.963 2.635 -15.945 1 95.44 17 ILE B O 1
ATOM 731 N N . ASN B 1 18 ? 0.758 3.049 -16.25 1 95.19 18 ASN B N 1
ATOM 732 C CA . ASN B 1 18 ? 0.927 4.484 -16.438 1 95.19 18 ASN B CA 1
ATOM 733 C C . ASN B 1 18 ? 0.495 5.262 -15.195 1 95.19 18 ASN B C 1
ATOM 735 O O . ASN B 1 18 ? -0.647 5.141 -14.742 1 95.19 18 ASN B O 1
ATOM 739 N N . VAL B 1 19 ? 1.483 6.047 -14.672 1 94.31 19 VAL B N 1
ATOM 740 C CA . VAL B 1 19 ? 1.19 6.715 -13.406 1 94.31 19 VAL B CA 1
ATOM 741 C C . VAL B 1 19 ? 1.543 8.195 -13.516 1 94.31 19 VAL B C 1
ATOM 743 O O . VAL B 1 19 ? 2.26 8.609 -14.43 1 94.31 19 VAL B O 1
ATOM 746 N N . ASP B 1 20 ? 0.928 9.047 -12.617 1 94 20 ASP B N 1
ATOM 747 C CA . ASP B 1 20 ? 1.396 10.414 -12.406 1 94 20 ASP B CA 1
ATOM 748 C C . ASP B 1 20 ? 2.84 10.43 -11.914 1 94 20 ASP B C 1
ATOM 750 O O . ASP B 1 20 ? 3.178 9.742 -10.945 1 94 20 ASP B O 1
ATOM 754 N N . PRO B 1 21 ? 3.66 11.219 -12.578 1 95 21 PRO B N 1
ATOM 755 C CA . PRO B 1 21 ? 5.066 11.273 -12.172 1 95 21 PRO B CA 1
ATOM 756 C C . PRO B 1 21 ? 5.246 11.648 -10.703 1 95 21 PRO B C 1
ATOM 758 O O . PRO B 1 21 ? 6.219 11.234 -10.07 1 95 21 PRO B O 1
ATOM 761 N N . LYS B 1 22 ? 4.312 12.32 -10.102 1 93.88 22 LYS B N 1
ATOM 762 C CA . LYS B 1 22 ? 4.391 12.727 -8.703 1 93.88 22 LYS B CA 1
ATOM 763 C C . LYS B 1 22 ? 4.301 11.516 -7.77 1 93.88 22 LYS B C 1
ATOM 765 O O . LYS B 1 22 ? 4.727 11.578 -6.617 1 93.88 22 LYS B O 1
ATOM 770 N N . LEU B 1 23 ? 3.797 10.438 -8.266 1 95.81 23 LEU B N 1
ATOM 771 C CA . LEU B 1 23 ? 3.562 9.242 -7.457 1 95.81 23 LEU B CA 1
ATOM 772 C C . LEU B 1 23 ? 4.742 8.289 -7.543 1 95.81 23 LEU B C 1
ATOM 774 O O . LEU B 1 23 ? 4.816 7.312 -6.789 1 95.81 23 LEU B O 1
ATOM 778 N N . GLU B 1 24 ? 5.645 8.523 -8.469 1 95.62 24 GLU B N 1
ATOM 779 C CA . GLU B 1 24 ? 6.699 7.57 -8.789 1 95.62 24 GLU B CA 1
ATOM 780 C C . GLU B 1 24 ? 7.492 7.191 -7.539 1 95.62 24 GLU B C 1
ATOM 782 O O . GLU B 1 24 ? 7.715 6.012 -7.273 1 95.62 24 GLU B O 1
ATOM 787 N N . MET B 1 25 ? 7.902 8.203 -6.793 1 94.56 25 MET B N 1
ATOM 788 C CA . MET B 1 25 ? 8.711 7.938 -5.605 1 94.56 25 MET B CA 1
ATOM 789 C C . MET B 1 25 ? 7.941 7.09 -4.598 1 94.56 25 MET B C 1
ATOM 791 O O . MET B 1 25 ? 8.492 6.152 -4.02 1 94.56 25 MET B O 1
ATOM 795 N N . GLU B 1 26 ? 6.668 7.395 -4.402 1 95.25 26 GLU B N 1
ATOM 796 C CA . GLU B 1 26 ? 5.832 6.648 -3.467 1 95.25 26 GLU B CA 1
ATOM 797 C C . GLU B 1 26 ? 5.609 5.215 -3.947 1 95.25 26 GLU B C 1
ATOM 799 O O . GLU B 1 26 ? 5.625 4.277 -3.146 1 95.25 26 GLU B O 1
ATOM 804 N N . LEU B 1 27 ? 5.477 5.035 -5.203 1 97.12 27 LEU B N 1
ATOM 805 C CA . LEU B 1 27 ? 5.168 3.738 -5.793 1 97.1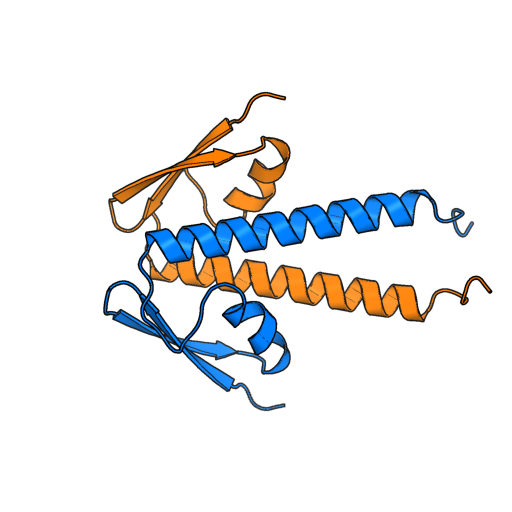2 27 LEU B CA 1
ATOM 806 C C . LEU B 1 27 ? 6.395 2.832 -5.797 1 97.12 27 LEU B C 1
ATOM 808 O O . LEU B 1 27 ? 6.266 1.607 -5.734 1 97.12 27 LEU B O 1
ATOM 812 N N . THR B 1 28 ? 7.578 3.359 -5.867 1 97.31 28 THR B N 1
ATOM 813 C CA . THR B 1 28 ? 8.781 2.553 -6.035 1 97.31 28 THR B CA 1
ATOM 814 C C . THR B 1 28 ? 9.523 2.406 -4.711 1 97.31 28 THR B C 1
ATOM 816 O O . THR B 1 28 ? 10.578 1.769 -4.652 1 97.31 28 THR B O 1
ATOM 819 N N . LYS B 1 29 ? 9.008 2.998 -3.695 1 96.38 29 LYS B N 1
ATOM 820 C CA . LYS B 1 29 ? 9.648 3 -2.385 1 96.38 29 LYS B CA 1
ATOM 821 C C . LYS B 1 29 ? 9.914 1.578 -1.9 1 96.38 29 LYS B C 1
ATOM 823 O O . LYS B 1 29 ? 11.008 1.279 -1.417 1 96.38 29 LYS B O 1
ATOM 828 N N . PHE B 1 30 ? 8.953 0.688 -2.004 1 97.06 30 PHE B N 1
ATOM 829 C CA . PHE B 1 30 ? 9.102 -0.672 -1.498 1 97.06 30 PHE B CA 1
ATOM 830 C C . PHE B 1 30 ? 9.125 -1.676 -2.645 1 97.06 30 PHE B C 1
ATOM 832 O O . PHE B 1 30 ? 9.367 -2.865 -2.43 1 97.06 30 PHE B O 1
ATOM 839 N N . LEU B 1 31 ? 8.805 -1.163 -3.85 1 97.31 31 LEU B N 1
ATOM 840 C CA . LEU B 1 31 ? 8.773 -1.995 -5.047 1 97.31 31 LEU B CA 1
ATOM 841 C C . LEU B 1 31 ? 9.602 -1.369 -6.164 1 97.31 31 LEU B C 1
ATOM 843 O O . LEU B 1 31 ? 9.078 -0.604 -6.977 1 97.31 31 LEU B O 1
ATOM 847 N N . SER B 1 32 ? 10.836 -1.793 -6.289 1 96.31 32 SER B N 1
ATOM 848 C CA . SER B 1 32 ? 11.734 -1.211 -7.277 1 96.31 32 SER B CA 1
ATOM 849 C C . SER B 1 32 ? 11.484 -1.789 -8.664 1 96.31 32 SER B C 1
ATOM 851 O O . SER B 1 32 ? 11.359 -3.006 -8.82 1 96.31 32 SER B O 1
ATOM 853 N N . PRO B 1 33 ? 11.422 -0.966 -9.617 1 95.5 33 PRO B N 1
ATOM 854 C CA . PRO B 1 33 ? 11.305 -1.485 -10.984 1 95.5 33 PRO B CA 1
ATOM 855 C C . PRO B 1 33 ? 12.617 -2.061 -11.508 1 95.5 33 PRO B C 1
ATOM 857 O O . PRO B 1 33 ? 12.641 -2.676 -12.578 1 95.5 33 PRO B O 1
ATOM 860 N N . ASP B 1 34 ? 13.727 -1.901 -10.867 1 94.88 34 ASP B N 1
ATOM 861 C CA . ASP B 1 34 ? 15.055 -2.258 -11.352 1 94.88 34 ASP B CA 1
ATOM 862 C C . ASP B 1 34 ? 15.383 -3.715 -11.039 1 94.88 34 ASP B C 1
ATOM 864 O O . ASP B 1 34 ? 16.453 -4.207 -11.391 1 94.88 34 ASP B O 1
ATOM 868 N N . ARG B 1 35 ? 14.562 -4.418 -10.336 1 96.19 35 ARG B N 1
ATOM 869 C CA . ARG B 1 35 ? 14.758 -5.832 -10.047 1 96.19 35 ARG B CA 1
ATOM 870 C C . ARG B 1 35 ? 13.422 -6.578 -10.031 1 96.19 35 ARG B C 1
ATOM 872 O O . ARG B 1 35 ? 12.359 -5.95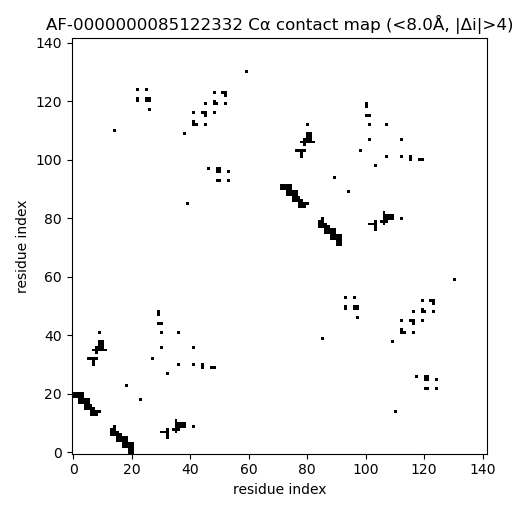7 -9.969 1 96.19 35 ARG B O 1
ATOM 879 N N . SER B 1 36 ? 13.586 -7.891 -10.062 1 96.88 36 SER B N 1
ATOM 880 C CA . SER B 1 36 ? 12.391 -8.734 -9.977 1 96.88 36 SER B CA 1
ATOM 881 C C . SER B 1 36 ? 11.984 -8.961 -8.523 1 96.88 36 SER B C 1
ATOM 883 O O . SER B 1 36 ? 12.836 -9.086 -7.648 1 96.88 36 SER B O 1
ATOM 885 N N . HIS B 1 37 ? 10.711 -9.008 -8.25 1 98 37 HIS B N 1
ATOM 886 C CA . HIS B 1 37 ? 10.156 -9.297 -6.938 1 98 37 HIS B CA 1
ATOM 887 C C . HIS B 1 37 ? 9.312 -10.562 -6.957 1 98 37 HIS B C 1
ATOM 889 O O . HIS B 1 37 ? 8.812 -10.969 -8.008 1 98 37 HIS B O 1
ATOM 895 N N . THR B 1 38 ? 9.227 -11.172 -5.871 1 97.38 38 THR B N 1
ATOM 896 C CA . THR B 1 38 ? 8.273 -12.258 -5.699 1 97.38 38 THR B CA 1
ATOM 897 C C . THR B 1 38 ? 6.906 -11.727 -5.277 1 97.38 38 THR B C 1
ATOM 899 O O . THR B 1 38 ? 6.789 -10.578 -4.844 1 97.38 38 THR B O 1
ATOM 902 N N . THR B 1 39 ? 5.906 -12.531 -5.43 1 97.06 39 THR B N 1
ATOM 903 C CA . THR B 1 39 ? 4.582 -12.203 -4.926 1 97.06 39 THR B CA 1
ATOM 904 C C . THR B 1 39 ? 4.625 -11.93 -3.424 1 97.06 39 THR B C 1
ATOM 906 O O . THR B 1 39 ? 3.961 -11.008 -2.936 1 97.06 39 THR B O 1
ATOM 909 N N . LYS B 1 40 ? 5.41 -12.68 -2.711 1 96.5 40 LYS B N 1
ATOM 910 C CA . LYS B 1 40 ? 5.582 -12.477 -1.276 1 96.5 40 LYS B CA 1
ATOM 911 C C . LYS B 1 40 ? 6.16 -11.094 -0.984 1 96.5 40 LYS B C 1
ATOM 913 O O . LYS B 1 40 ? 5.707 -10.406 -0.069 1 96.5 40 LYS B O 1
ATOM 918 N N . GLU B 1 41 ? 7.113 -10.703 -1.729 1 97.38 41 GLU B N 1
ATOM 919 C CA . GLU B 1 41 ? 7.715 -9.383 -1.57 1 97.38 41 GLU B CA 1
ATOM 920 C C . GLU B 1 41 ? 6.719 -8.273 -1.904 1 97.38 41 GLU B C 1
ATOM 922 O O . GLU B 1 41 ? 6.719 -7.223 -1.268 1 97.38 41 GLU B O 1
ATOM 927 N N . LEU B 1 42 ? 5.93 -8.492 -2.924 1 98.31 42 LEU B N 1
ATOM 928 C CA . LEU B 1 42 ? 4.871 -7.543 -3.256 1 98.31 42 LEU B CA 1
ATOM 929 C C . LEU B 1 42 ? 3.873 -7.422 -2.111 1 98.31 42 LEU B C 1
ATOM 931 O O . LEU B 1 42 ? 3.451 -6.316 -1.765 1 98.31 42 LEU B O 1
ATOM 935 N N . LEU B 1 43 ? 3.484 -8.539 -1.524 1 98 43 LEU B N 1
ATOM 936 C CA . LEU B 1 43 ? 2.59 -8.508 -0.372 1 98 43 LEU B CA 1
ATOM 937 C C . LEU B 1 43 ? 3.207 -7.719 0.776 1 98 43 LEU B C 1
ATOM 939 O O . LEU B 1 43 ? 2.535 -6.895 1.401 1 98 43 LEU B O 1
ATOM 943 N N . TYR B 1 44 ? 4.438 -7.934 1.029 1 97.19 44 TYR B N 1
ATOM 944 C CA . TYR B 1 44 ? 5.133 -7.199 2.084 1 97.19 44 TYR B CA 1
ATOM 945 C C . TYR B 1 44 ? 5.145 -5.703 1.792 1 97.19 44 TYR B C 1
ATOM 947 O O . TYR B 1 44 ? 4.957 -4.887 2.695 1 97.19 44 TYR B O 1
ATOM 955 N N . ALA B 1 45 ? 5.387 -5.316 0.535 1 98.06 45 ALA B N 1
ATOM 956 C CA . ALA B 1 45 ? 5.355 -3.908 0.143 1 98.06 45 ALA B CA 1
ATOM 957 C C . ALA B 1 45 ? 4 -3.281 0.448 1 98.06 45 ALA B C 1
ATOM 959 O O . ALA B 1 45 ? 3.93 -2.164 0.969 1 98.06 45 ALA B O 1
ATOM 960 N N . TYR B 1 46 ? 2.984 -3.98 0.107 1 98.06 46 TYR B N 1
ATOM 961 C CA . TYR B 1 46 ? 1.625 -3.527 0.382 1 98.06 46 TYR B CA 1
ATOM 962 C C . TYR B 1 46 ? 1.407 -3.334 1.878 1 98.06 46 TYR B C 1
ATOM 964 O O . TYR B 1 46 ? 0.834 -2.328 2.303 1 98.06 46 TYR B O 1
ATOM 972 N N . LEU B 1 47 ? 1.86 -4.316 2.672 1 96.88 47 LEU B N 1
ATOM 973 C CA . LEU B 1 47 ? 1.713 -4.242 4.121 1 96.88 47 LEU B CA 1
ATOM 974 C C . LEU B 1 47 ? 2.482 -3.055 4.688 1 96.88 47 LEU B C 1
ATOM 976 O O . LEU B 1 47 ? 1.975 -2.336 5.551 1 96.88 47 LEU B O 1
ATOM 980 N N . CYS B 1 48 ? 3.68 -2.877 4.25 1 96.69 48 CYS B N 1
ATOM 981 C CA . CYS B 1 48 ? 4.508 -1.759 4.695 1 96.69 48 CYS B CA 1
ATOM 982 C C . CYS B 1 48 ? 3.848 -0.427 4.359 1 96.69 48 CYS B C 1
ATOM 984 O O . CYS B 1 48 ? 3.785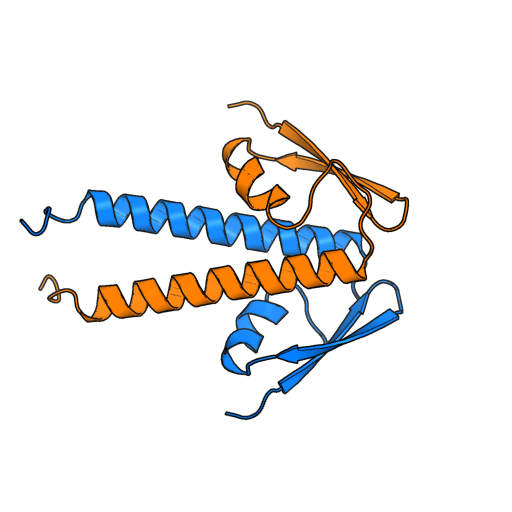 0.47 5.203 1 96.69 48 CYS B O 1
ATOM 986 N N . LYS B 1 49 ? 3.34 -0.331 3.125 1 97 49 LYS B N 1
ATOM 987 C CA . LYS B 1 49 ? 2.668 0.898 2.713 1 97 49 LYS B CA 1
ATOM 988 C C . LYS B 1 49 ? 1.439 1.171 3.576 1 97 49 LYS B C 1
ATOM 990 O O . LYS B 1 49 ? 1.184 2.316 3.957 1 97 49 LYS B O 1
ATOM 995 N N . SER B 1 50 ? 0.678 0.163 3.832 1 96.81 50 SER B N 1
ATOM 996 C CA . SER B 1 50 ? -0.507 0.278 4.676 1 96.81 50 SER B CA 1
ATOM 997 C C . SER B 1 50 ? -0.14 0.729 6.086 1 96.81 50 SE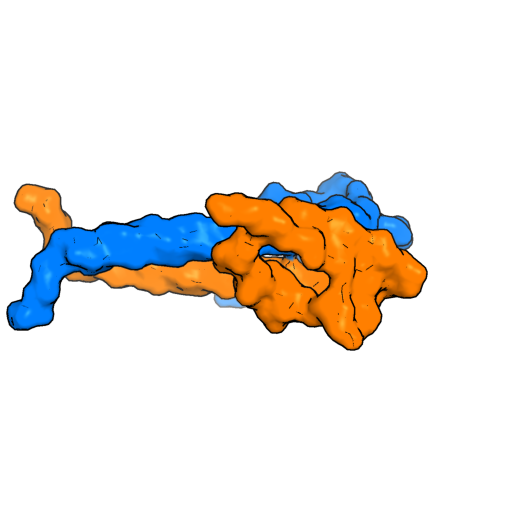R B C 1
ATOM 999 O O . SER B 1 50 ? -0.81 1.587 6.664 1 96.81 50 SER B O 1
ATOM 1001 N N . GLN B 1 51 ? 0.919 0.157 6.602 1 95.19 51 GLN B N 1
ATOM 1002 C CA . GLN B 1 51 ? 1.4 0.542 7.922 1 95.19 51 GLN B CA 1
ATOM 1003 C C . GLN B 1 51 ? 1.859 1.997 7.938 1 95.19 51 GLN B C 1
ATOM 1005 O O . GLN B 1 51 ? 1.593 2.727 8.898 1 95.19 51 GLN B O 1
ATOM 1010 N N . GLU B 1 52 ? 2.578 2.354 6.922 1 95.75 52 GLU B N 1
ATOM 1011 C CA . GLU B 1 52 ? 3.01 3.742 6.789 1 95.75 52 GLU B CA 1
ATOM 1012 C C . GLU B 1 52 ? 1.816 4.695 6.805 1 95.75 52 GLU B C 1
ATOM 1014 O O . GLU B 1 52 ? 1.854 5.738 7.461 1 95.75 52 GLU B O 1
ATOM 1019 N N . HIS B 1 53 ? 0.848 4.383 6.008 1 95.69 53 HIS B N 1
ATOM 1020 C CA . HIS B 1 53 ? -0.36 5.199 5.93 1 95.69 53 HIS B CA 1
ATOM 1021 C C . HIS B 1 53 ? -1.051 5.293 7.285 1 95.69 53 HIS B C 1
ATOM 1023 O O . HIS B 1 53 ? -1.459 6.379 7.707 1 95.69 53 HIS B O 1
ATOM 1029 N N . PHE B 1 54 ? -1.155 4.23 7.934 1 95.81 54 PHE B N 1
ATOM 1030 C CA . PHE B 1 54 ? -1.793 4.188 9.242 1 95.81 54 PHE B CA 1
ATOM 1031 C C . PHE B 1 54 ? -1.048 5.07 10.242 1 95.81 54 PHE B C 1
ATOM 1033 O O . PHE B 1 54 ? -1.662 5.871 10.945 1 95.81 54 PHE B O 1
ATOM 1040 N N . THR B 1 55 ? 0.224 4.852 10.32 1 95.25 55 THR B N 1
ATOM 1041 C CA . THR B 1 55 ? 1.059 5.605 11.25 1 95.25 55 THR B CA 1
ATOM 1042 C C . THR B 1 55 ? 0.946 7.105 10.977 1 95.25 55 THR B C 1
ATOM 1044 O O . THR B 1 55 ? 0.848 7.902 11.914 1 95.25 55 THR B O 1
ATOM 1047 N N . PHE B 1 56 ? 0.958 7.484 9.742 1 95.19 56 PHE B N 1
ATOM 1048 C CA . PHE B 1 56 ? 0.817 8.891 9.375 1 95.19 56 PHE B CA 1
ATOM 1049 C C . PHE B 1 56 ? -0.525 9.438 9.844 1 95.19 56 PHE B C 1
ATOM 1051 O O . PHE B 1 56 ? -0.591 10.531 10.406 1 95.19 56 PHE B O 1
ATOM 1058 N N . LYS B 1 57 ? -1.522 8.688 9.609 1 94 57 LYS B N 1
ATOM 1059 C CA . LYS B 1 57 ? -2.854 9.102 10.047 1 94 57 LYS B CA 1
ATOM 1060 C C . LYS B 1 57 ? -2.898 9.297 11.555 1 94 57 LYS B C 1
ATOM 1062 O O . LYS B 1 57 ? -3.455 10.289 12.039 1 94 57 LYS B O 1
ATOM 1067 N N . GLU B 1 58 ? -2.324 8.391 12.242 1 93.44 58 GLU B N 1
ATOM 1068 C CA . GLU B 1 58 ? -2.303 8.477 13.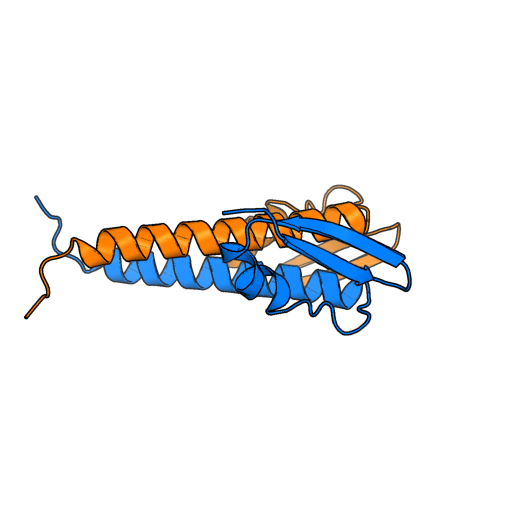695 1 93.44 58 GLU B CA 1
ATOM 1069 C C . GLU B 1 58 ? -1.565 9.734 14.164 1 93.44 58 GLU B C 1
ATOM 1071 O O . GLU B 1 58 ? -2.012 10.414 15.086 1 93.44 58 GLU B O 1
ATOM 1076 N N . GLU B 1 59 ? -0.486 10.008 13.555 1 92.31 59 GLU B N 1
ATOM 1077 C CA . GLU B 1 59 ? 0.322 11.172 13.906 1 92.31 59 GLU B CA 1
ATOM 1078 C C . GLU B 1 59 ? -0.433 12.469 13.625 1 92.31 59 GLU B C 1
ATOM 1080 O O . GLU B 1 59 ? -0.412 13.398 14.445 1 92.31 59 GLU B O 1
ATOM 1085 N N . VAL B 1 60 ? -1.042 12.492 12.516 1 91.38 60 VAL B N 1
ATOM 1086 C CA . VAL B 1 60 ? -1.812 13.68 12.164 1 91.38 60 VAL B CA 1
ATOM 1087 C C . VAL B 1 60 ? -2.955 13.875 13.156 1 91.38 60 VAL B C 1
ATOM 1089 O O . VAL B 1 60 ? -3.236 15 13.578 1 91.38 60 VAL B O 1
ATOM 1092 N N . GLU B 1 61 ? -3.553 12.812 13.531 1 89.88 61 GLU B N 1
ATOM 1093 C CA . GLU B 1 61 ? -4.645 12.883 14.492 1 89.88 61 GLU B CA 1
ATOM 1094 C C . GLU B 1 61 ? -4.152 13.375 15.852 1 89.88 61 GLU B C 1
ATOM 1096 O O . GLU B 1 61 ? -4.82 14.172 16.516 1 89.88 61 GLU B O 1
ATOM 1101 N N . LYS B 1 62 ? -3.029 12.914 16.234 1 90.12 62 LYS B N 1
ATOM 1102 C CA . LYS B 1 62 ? -2.443 13.328 17.5 1 90.12 62 LYS B CA 1
ATOM 1103 C C . LYS B 1 62 ? -2.129 14.82 17.5 1 90.12 62 LYS B C 1
ATOM 1105 O O . LYS B 1 62 ? -2.4 15.523 18.484 1 90.12 62 LYS B O 1
ATOM 1110 N N . ILE B 1 63 ? -1.603 15.305 16.391 1 85.75 63 ILE B N 1
ATOM 1111 C CA . ILE B 1 63 ? -1.249 16.719 16.25 1 85.75 63 ILE B CA 1
ATOM 1112 C C . ILE B 1 63 ? -2.518 17.562 16.203 1 85.75 63 ILE B C 1
ATOM 1114 O O . ILE B 1 63 ? -2.598 18.609 16.859 1 85.75 63 ILE B O 1
ATOM 1118 N N . SER B 1 64 ? -3.453 17.047 15.445 1 84.25 64 SER B N 1
ATOM 1119 C CA . SER B 1 64 ? -4.711 17.781 15.305 1 84.25 64 SER B CA 1
ATOM 1120 C C . SER B 1 64 ? -5.441 17.875 16.641 1 84.25 64 SER B C 1
ATOM 1122 O O . SER B 1 64 ? -6.121 18.875 16.906 1 84.25 64 SER B O 1
ATOM 1124 N N . SER B 1 65 ? -5.328 16.875 17.453 1 85.25 65 SER B N 1
ATOM 1125 C CA . SER B 1 65 ? -6.012 16.859 18.734 1 85.25 65 SER B CA 1
ATOM 1126 C C . SER B 1 65 ? -5.387 17.859 19.703 1 85.25 65 SER B C 1
ATOM 1128 O O . SER B 1 65 ? -6.035 18.297 20.656 1 85.25 65 SER B O 1
ATOM 1130 N N . LYS B 1 66 ? -4.234 18.219 19.469 1 80.81 66 LYS B N 1
ATOM 1131 C CA . LYS B 1 66 ? -3.508 19.156 20.328 1 80.81 66 LYS B CA 1
ATOM 1132 C C . LYS B 1 66 ? -3.713 20.594 19.844 1 80.81 66 LYS B C 1
ATOM 1134 O O . LYS B 1 66 ? -3.42 21.531 20.578 1 80.81 66 LYS B O 1
ATOM 1139 N N . LEU B 1 67 ? -4.133 20.75 18.625 1 74.06 67 LEU B N 1
ATOM 1140 C CA . LEU B 1 67 ? -4.402 22.078 18.078 1 74.06 67 LEU B CA 1
ATOM 1141 C C . LEU B 1 67 ? -5.676 22.672 18.688 1 74.06 67 LEU B C 1
ATOM 1143 O O . LEU B 1 67 ? -6.672 21.953 18.844 1 74.06 67 LEU B O 1
ATOM 1147 N N . PRO B 1 68 ? -5.473 23.984 19.328 1 65.5 68 PRO B N 1
ATOM 1148 C CA . PRO B 1 68 ? -6.672 24.672 19.828 1 65.5 68 PRO B CA 1
ATOM 1149 C C . PRO B 1 68 ? -7.809 24.688 18.812 1 65.5 68 PRO B C 1
ATOM 1151 O O . PRO B 1 68 ? -7.559 24.75 17.609 1 65.5 68 PRO B O 1
ATOM 1154 N N . LYS B 1 69 ? -8.992 24.047 19.188 1 59.66 69 LYS B N 1
A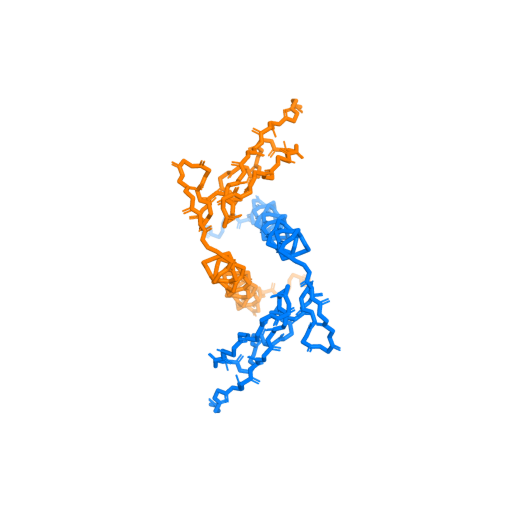TOM 1155 C CA . LYS B 1 69 ? -10.156 24.109 18.312 1 59.66 69 LYS B CA 1
ATOM 1156 C C . LYS B 1 69 ? -10.352 25.516 17.75 1 59.66 69 LYS B C 1
ATOM 1158 O O . LYS B 1 69 ? -10.266 26.5 18.484 1 59.66 69 LYS B O 1
ATOM 1163 N N . LEU B 1 70 ? -9.867 25.719 16.578 1 52.44 70 LEU B N 1
ATOM 1164 C CA . LEU B 1 70 ? -10.234 27.031 16.062 1 52.44 70 LEU B CA 1
ATOM 1165 C C . LEU B 1 70 ? -11.727 27.297 16.234 1 52.44 70 LEU B C 1
ATOM 1167 O O . LEU B 1 70 ? -12.562 26.578 15.68 1 52.44 70 LEU B O 1
ATOM 1171 N N . SER B 1 71 ? -12.25 27.219 17.391 1 41.97 71 SER B N 1
ATOM 1172 C CA . SER B 1 71 ? -13.508 27.938 17.562 1 41.97 71 SER B CA 1
ATOM 1173 C C . SER B 1 71 ? -13.406 29.375 17.062 1 41.97 71 SER B C 1
ATOM 1175 O O . SER B 1 71 ? -12.359 30 17.188 1 41.97 71 SER B O 1
#

pLDDT: mean 91.95, std 10.74, range [41.97, 98.31]

Sequence (142 aa):
MENKKLTFHIDNMAYSINVDPKLEMELTKFLSPDRSHTTKELLYAYLCKSQEHFTFKEEVEKISSKLPKLSMENKKLTFHIDNMAYSINVDPKLEMELTKFLSPDRSHTTKELLYAYLCKSQEHFTFKEEVEKISSKLPKLS

Foldseek 3Di:
DFWDWAWAAEPNDIDIDTHDPVCVCVVCVQGPSVDYYYPVSVVVSVVVSVVVVVVVVVVVVVVVVVDPPPD/DFWDWAWAAEPNDIDIDTHDPVCVCVVCVQGPSVDYYYPVSVVVSVVVSVVVVVVVVVVVVVVVVPDDPPD

Secondary structure (DSSP, 8-state):
-PPEEEEEEETTEEEEEEE-GGGHHHHHSSS-TTSEE-HHHHHHHHHHHHHHHHHHHHHHHHHHHHS----/-PPEEEEEEETTEEEEEEE-GGGHHHHHSSS-TTSEE-HHHHHHHHHHHHHHHHHHHHHHHHHHHHS----

Nearest PDB structures (foldseek):
  3ml9-assembly1_A  TM=6.246E-01  e=5.569E-01  Homo sapiens
  4hvb-assembly1_A  TM=6.536E-01  e=7.262E-01  Homo sapiens
  2chw-assembly1_A  TM=6.183E-01  e=8.861E-01  Homo sapiens
  4fad-assembly1_A  TM=5.506E-01  e=6.795E-01  Homo sapiens
  6bok-assembly1_Y  TM=7.506E-01  e=6.933E+00  Thermus thermophilus HB27

Radius of gyration: 17.37 Å; Cα contacts (8 Å, |Δi|>4): 158; chains: 2; bounding box: 29×52×41 Å

Organism: Arcobacter nitrofigilis (strain ATCC 33309 / DSM 7299 / CCUG 15893 / LMG 7604 / NCTC 12251 / CI) (NCBI:txid572480)

Solvent-accessible surface area (backbone atoms only — not comparable to full-atom values): 8213 Å² total; per-residue (Å²): 134,76,68,37,80,47,51,37,32,46,71,90,39,82,48,73,46,78,38,58,61,86,46,46,66,61,56,37,68,69,49,53,57,90,48,77,38,44,66,67,51,52,52,47,34,34,50,52,48,35,48,52,40,49,52,50,52,51,52,50,51,56,52,55,69,68,46,76,75,84,118,135,74,69,36,81,46,50,38,31,46,73,92,38,81,46,74,44,77,37,58,61,86,45,46,66,61,56,36,68,70,48,52,57,88,46,78,36,44,65,67,52,51,52,49,33,34,50,50,49,34,49,51,41,50,53,50,51,52,50,50,50,56,53,55,69,68,44,76,73,83,116